Protein AF-A0A9E6BLK5-F1 (afdb_monomer_lite)

Sequence (114 aa):
MVFLPGEVVVDYQVRLAEMFDPYRLWVNAYSNDVPCYIPSRRILREGGYEADSSMIYYDRPTRFAPEVEDLVLGAVRRLMPAAFRAHSPADKARSQKTSARSTVSPPPRPLACR

Secondary structure (DSSP, 8-state):
-EE--SEE-THHHHHHHHHB-GGG--EESS-S----EE--HHHHHH-SIIIIIGGGGGT--SPPPTTHHHHHHHHHHHHS-GGGBPPPHHHHHHHHHHHHT---PPPPPP----

Structure (mmCIF, N/CA/C/O backbone):
data_AF-A0A9E6BLK5-F1
#
_entry.id   AF-A0A9E6BLK5-F1
#
loop_
_atom_site.group_PDB
_atom_site.id
_atom_site.type_symbol
_atom_site.label_atom_id
_atom_site.label_alt_id
_atom_site.label_comp_id
_atom_site.label_asym_id
_atom_site.label_entity_id
_atom_site.label_seq_id
_atom_site.pdbx_PDB_ins_code
_atom_site.Cartn_x
_atom_site.Cartn_y
_atom_site.Cartn_z
_atom_site.occupancy
_atom_site.B_iso_or_equiv
_atom_site.auth_seq_id
_atom_site.auth_comp_id
_atom_site.auth_asym_id
_atom_site.auth_atom_id
_atom_site.pdbx_PDB_model_num
ATOM 1 N N . MET A 1 1 ? -6.654 -5.272 13.717 1.00 92.25 1 MET A N 1
ATOM 2 C CA . MET A 1 1 ? -5.335 -5.089 13.076 1.00 92.25 1 MET A CA 1
ATOM 3 C C . MET A 1 1 ? -5.470 -5.487 11.617 1.00 92.25 1 MET A C 1
ATOM 5 O O . MET A 1 1 ? -6.223 -6.415 11.344 1.00 92.25 1 MET A O 1
ATOM 9 N N . VAL A 1 2 ? -4.798 -4.789 10.709 1.00 96.62 2 VAL A N 1
ATOM 10 C CA . VAL A 1 2 ? -4.752 -5.097 9.274 1.00 96.62 2 VAL A CA 1
ATOM 11 C C . VAL A 1 2 ? -3.307 -5.426 8.922 1.00 96.62 2 VAL A C 1
ATOM 13 O O . VAL A 1 2 ? -2.405 -4.673 9.279 1.00 96.62 2 VAL A O 1
ATOM 16 N N . PHE A 1 3 ? -3.100 -6.557 8.256 1.00 97.31 3 PHE A N 1
ATOM 17 C CA . PHE A 1 3 ? -1.790 -7.040 7.833 1.00 97.31 3 PHE A CA 1
ATOM 18 C C . PHE A 1 3 ? -1.721 -6.963 6.311 1.00 97.31 3 PHE A C 1
ATOM 20 O O . PHE A 1 3 ? -2.531 -7.596 5.632 1.00 97.31 3 PHE A O 1
ATOM 27 N N . LEU A 1 4 ? -0.793 -6.169 5.788 1.00 97.75 4 LEU A N 1
ATOM 28 C CA . LEU A 1 4 ? -0.573 -5.994 4.358 1.00 97.75 4 LEU A CA 1
ATOM 29 C C . LEU A 1 4 ? 0.759 -6.651 3.962 1.00 97.75 4 LEU A C 1
ATOM 31 O O . LEU A 1 4 ? 1.758 -6.456 4.664 1.00 97.75 4 LEU A O 1
ATOM 35 N N . PRO A 1 5 ? 0.789 -7.433 2.870 1.00 96.50 5 PRO A N 1
ATOM 36 C CA . PRO A 1 5 ? 2.036 -7.961 2.337 1.00 96.50 5 PRO A CA 1
ATOM 37 C C . PRO A 1 5 ? 2.832 -6.857 1.630 1.00 96.50 5 PRO A C 1
ATOM 39 O O . PRO A 1 5 ? 2.250 -5.909 1.102 1.00 96.50 5 PRO A O 1
ATOM 42 N N . GLY A 1 6 ? 4.153 -7.014 1.573 1.00 94.75 6 GLY A N 1
ATOM 43 C CA . GLY A 1 6 ? 5.036 -6.143 0.791 1.00 94.75 6 GLY A CA 1
ATOM 44 C C . GLY A 1 6 ? 5.299 -4.761 1.384 1.00 94.75 6 GLY A C 1
ATOM 45 O O . GLY A 1 6 ? 4.985 -4.475 2.545 1.00 94.75 6 GLY A O 1
ATOM 46 N N . GLU A 1 7 ? 5.907 -3.913 0.553 1.00 96.56 7 GLU A N 1
ATOM 47 C CA . GLU A 1 7 ? 6.314 -2.550 0.905 1.00 96.56 7 GLU A CA 1
ATOM 48 C C . GLU A 1 7 ? 5.203 -1.569 0.505 1.00 96.56 7 GLU A C 1
ATOM 50 O O . GLU A 1 7 ? 5.154 -1.059 -0.615 1.00 96.56 7 GLU A O 1
ATOM 55 N N . VAL A 1 8 ? 4.239 -1.347 1.397 1.00 96.88 8 VAL A N 1
ATOM 56 C CA . VAL A 1 8 ? 3.108 -0.444 1.126 1.00 96.88 8 VAL A CA 1
ATOM 57 C C . VAL A 1 8 ? 3.465 1.011 1.427 1.00 96.88 8 VAL A C 1
ATOM 59 O O . VAL A 1 8 ? 4.124 1.313 2.422 1.00 96.88 8 VAL A O 1
ATOM 62 N N . VAL A 1 9 ? 2.971 1.932 0.599 1.00 97.19 9 VAL A N 1
ATOM 63 C CA . VAL A 1 9 ? 3.140 3.376 0.826 1.00 97.19 9 VAL A CA 1
ATOM 64 C C . VAL A 1 9 ? 2.220 3.906 1.938 1.00 97.19 9 VAL A C 1
ATOM 66 O O . VAL A 1 9 ? 1.175 3.325 2.243 1.00 97.19 9 VAL A O 1
ATOM 69 N N . VAL A 1 10 ? 2.575 5.058 2.520 1.00 96.69 10 VAL A N 1
ATOM 70 C CA . VAL A 1 10 ? 1.834 5.688 3.635 1.00 96.69 10 VAL A CA 1
ATOM 71 C C . VAL A 1 10 ? 0.367 5.991 3.310 1.00 96.69 10 VAL A C 1
ATOM 73 O O . VAL A 1 10 ? -0.479 5.982 4.206 1.00 96.69 10 VAL A O 1
ATOM 76 N N . ASP A 1 11 ? 0.038 6.199 2.035 1.00 97.06 11 ASP A N 1
ATOM 77 C CA . ASP A 1 11 ? -1.323 6.488 1.582 1.00 97.06 11 ASP A CA 1
ATOM 78 C C . ASP A 1 11 ? -2.315 5.391 2.029 1.00 97.06 11 ASP A C 1
ATOM 80 O O . ASP A 1 11 ? -3.443 5.707 2.406 1.00 97.06 11 ASP A O 1
ATOM 84 N N . TYR A 1 12 ? -1.891 4.122 2.129 1.00 97.4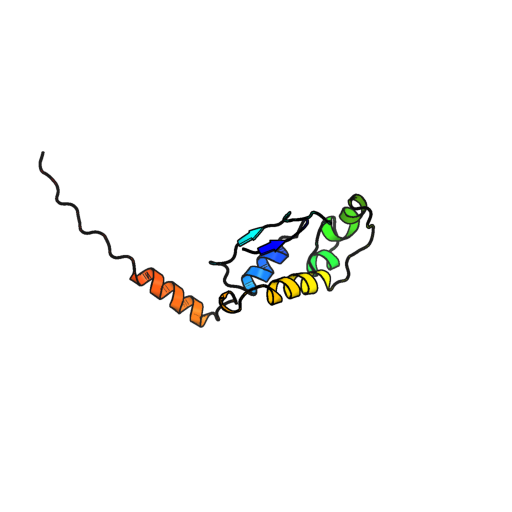4 12 TYR A N 1
ATOM 85 C CA . TYR A 1 12 ? -2.744 3.046 2.652 1.00 97.44 12 TYR A CA 1
ATOM 86 C C . TYR A 1 12 ? -3.169 3.284 4.104 1.00 97.44 12 TYR A C 1
ATOM 88 O O . TYR A 1 12 ? -4.335 3.077 4.441 1.00 97.44 12 TYR A O 1
ATOM 96 N N . GLN A 1 13 ? -2.263 3.756 4.966 1.00 96.44 13 GLN A N 1
ATOM 97 C CA . GLN A 1 13 ? -2.593 4.083 6.356 1.00 96.44 13 GLN A CA 1
ATOM 98 C C . GLN A 1 13 ? -3.629 5.211 6.419 1.00 96.44 13 GLN A C 1
ATOM 100 O O . GLN A 1 13 ? -4.600 5.112 7.171 1.00 96.44 13 GLN A O 1
ATOM 105 N N . VAL A 1 14 ? -3.446 6.262 5.614 1.00 96.38 14 VAL A N 1
ATOM 106 C CA . VAL A 1 14 ? -4.364 7.411 5.573 1.00 96.38 14 VAL A CA 1
ATOM 107 C C . VAL A 1 14 ? -5.752 6.968 5.108 1.00 96.38 14 VAL A C 1
ATOM 109 O O . VAL A 1 14 ? -6.743 7.208 5.795 1.00 96.38 14 VAL A O 1
ATOM 112 N N . ARG A 1 15 ? -5.829 6.233 3.996 1.00 96.38 15 ARG A N 1
ATOM 113 C CA . ARG A 1 15 ? -7.097 5.759 3.422 1.00 96.38 15 ARG A CA 1
ATOM 114 C C . ARG A 1 15 ? -7.827 4.789 4.347 1.00 96.38 15 ARG A C 1
ATOM 116 O O . ARG A 1 15 ? -9.045 4.874 4.495 1.00 96.38 15 ARG A O 1
ATOM 123 N N . LEU A 1 16 ? -7.107 3.892 5.019 1.00 96.62 16 LEU A N 1
ATOM 124 C CA . LEU A 1 16 ? -7.714 2.985 5.993 1.00 96.62 16 LEU A CA 1
ATOM 125 C C . LEU A 1 16 ? -8.227 3.730 7.236 1.00 96.62 16 LEU A C 1
ATOM 127 O O . LEU A 1 16 ? -9.301 3.391 7.730 1.00 96.62 16 LEU A O 1
ATOM 131 N N . ALA A 1 17 ? -7.526 4.766 7.704 1.00 94.69 17 ALA A N 1
ATOM 132 C CA . ALA A 1 17 ? -7.982 5.615 8.808 1.00 94.69 17 ALA A CA 1
ATOM 133 C C . ALA A 1 17 ? -9.219 6.467 8.453 1.00 94.69 17 ALA A C 1
ATOM 135 O O . ALA A 1 17 ? -9.976 6.855 9.342 1.00 94.69 17 ALA A O 1
ATOM 136 N N . GLU A 1 18 ? -9.448 6.748 7.168 1.00 94.50 18 GLU A N 1
ATOM 137 C CA . GLU A 1 18 ? -10.681 7.380 6.675 1.00 94.50 18 GLU A CA 1
ATOM 138 C C . GLU A 1 18 ? -11.843 6.381 6.560 1.00 94.50 18 GLU A C 1
ATOM 140 O O . GLU A 1 18 ? -12.998 6.733 6.805 1.00 94.50 18 GLU A O 1
ATOM 145 N N . MET A 1 19 ? -11.554 5.132 6.181 1.00 93.81 19 MET A N 1
ATOM 146 C CA . MET A 1 19 ? -12.557 4.076 5.997 1.00 93.81 19 MET A CA 1
ATOM 147 C C . MET A 1 19 ? -13.024 3.440 7.315 1.00 93.81 19 MET A C 1
ATOM 149 O O . MET A 1 19 ? -14.165 2.970 7.409 1.00 93.81 19 MET A O 1
ATOM 153 N N . PHE A 1 20 ? -12.157 3.404 8.326 1.00 95.50 20 PHE A N 1
ATOM 154 C CA . PHE A 1 20 ? -12.371 2.710 9.597 1.00 95.50 20 PHE A CA 1
ATOM 155 C C . PHE A 1 20 ? -12.158 3.632 10.803 1.00 95.50 20 PHE A C 1
ATOM 157 O O . PHE A 1 20 ? -11.719 4.765 10.665 1.00 95.50 20 PHE A O 1
ATOM 164 N N . ASP A 1 21 ? -12.499 3.159 12.002 1.00 94.12 21 ASP A N 1
ATOM 165 C CA . ASP A 1 21 ? -12.213 3.865 13.251 1.00 94.12 21 ASP A CA 1
ATOM 166 C C . ASP A 1 21 ? -10.695 3.870 13.534 1.00 94.12 21 ASP A C 1
ATOM 168 O O . ASP A 1 21 ? -10.138 2.816 13.866 1.00 94.12 21 ASP A O 1
ATOM 172 N N . PRO A 1 22 ? -10.015 5.032 13.449 1.00 92.94 22 PRO A N 1
ATOM 173 C CA . PRO A 1 22 ? -8.566 5.111 13.603 1.00 92.94 22 PRO A CA 1
ATOM 174 C C . PRO A 1 22 ? -8.093 4.769 15.021 1.00 92.94 22 PRO A C 1
ATOM 176 O O . PRO A 1 22 ? -6.961 4.330 15.184 1.00 92.94 22 PRO A O 1
ATOM 179 N N . TYR A 1 23 ? -8.942 4.905 16.048 1.00 93.25 23 TYR A N 1
ATOM 180 C CA . TYR A 1 23 ? -8.570 4.565 17.429 1.00 93.25 23 TYR A CA 1
ATOM 181 C C . TYR A 1 23 ? -8.560 3.057 17.690 1.00 93.25 23 TYR A C 1
ATOM 183 O O . TYR A 1 23 ? -8.025 2.597 18.697 1.00 93.25 23 TYR A O 1
ATOM 191 N N . ARG A 1 24 ? -9.172 2.279 16.793 1.00 93.81 24 ARG A N 1
ATOM 192 C CA . ARG A 1 24 ? -9.282 0.817 16.883 1.00 93.81 24 ARG A CA 1
ATOM 193 C C . ARG A 1 24 ? -8.581 0.116 15.720 1.00 93.81 24 ARG A C 1
ATOM 195 O O . ARG A 1 24 ? -8.716 -1.101 15.559 1.00 93.81 24 ARG A O 1
ATOM 202 N N . LEU A 1 25 ? -7.844 0.871 14.909 1.00 94.75 25 LEU A N 1
ATOM 203 C CA . LEU A 1 25 ? -7.132 0.387 13.742 1.00 94.75 25 LEU A CA 1
ATOM 204 C C . LEU A 1 25 ? -5.625 0.417 13.996 1.00 94.75 25 LEU 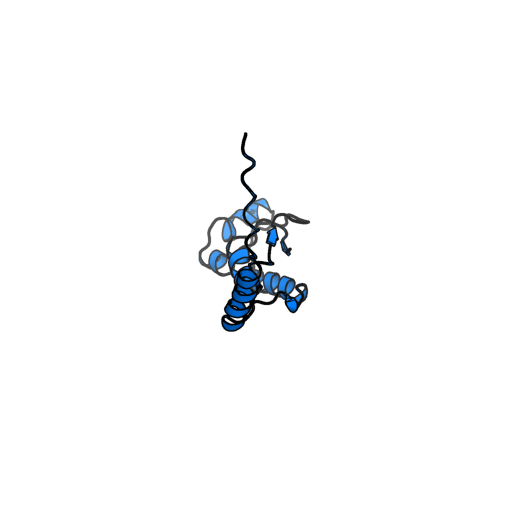A C 1
ATOM 206 O O . LEU A 1 25 ? -5.060 1.418 14.413 1.00 94.75 25 LEU A O 1
ATOM 210 N N . TRP A 1 26 ? -4.977 -0.695 13.674 1.00 95.88 26 TRP A N 1
ATOM 211 C CA . TRP A 1 26 ? -3.526 -0.807 13.623 1.00 95.88 26 TRP A CA 1
ATOM 212 C C . TRP A 1 26 ? -3.165 -1.511 12.320 1.00 95.88 26 TRP A C 1
ATOM 214 O O . TRP A 1 26 ? -3.700 -2.597 12.064 1.00 95.88 26 TRP A O 1
ATOM 224 N N . VAL A 1 27 ? -2.304 -0.900 11.510 1.00 96.69 27 VAL A N 1
ATOM 225 C CA . VAL A 1 27 ? -1.889 -1.405 10.194 1.00 96.69 27 VAL A CA 1
ATOM 226 C C . VAL A 1 27 ? -0.421 -1.812 10.262 1.00 96.69 27 VAL A C 1
ATOM 228 O O . VAL A 1 27 ? 0.408 -1.047 10.742 1.00 96.69 27 VAL A O 1
ATOM 231 N N . ASN A 1 28 ? -0.109 -3.015 9.784 1.00 96.94 28 ASN A N 1
ATOM 232 C CA . ASN A 1 28 ? 1.254 -3.522 9.645 1.00 96.94 28 ASN A CA 1
ATOM 233 C C . ASN A 1 28 ? 1.524 -3.881 8.182 1.00 96.94 28 ASN A C 1
ATOM 235 O O . ASN A 1 28 ? 0.693 -4.536 7.551 1.00 96.94 28 ASN A O 1
ATOM 239 N N . ALA A 1 29 ? 2.686 -3.477 7.676 1.00 96.69 29 ALA A N 1
ATOM 240 C CA . ALA A 1 29 ? 3.226 -3.892 6.381 1.00 96.69 29 ALA A CA 1
ATOM 241 C C . ALA A 1 29 ? 4.119 -5.142 6.531 1.00 96.69 29 ALA A C 1
ATOM 243 O O . ALA A 1 29 ? 4.232 -5.677 7.638 1.00 96.69 29 ALA A O 1
ATOM 244 N N . TYR A 1 30 ? 4.744 -5.607 5.440 1.00 96.62 30 TYR A N 1
ATOM 245 C CA . TYR A 1 30 ? 5.676 -6.752 5.427 1.00 96.62 30 TYR A CA 1
ATOM 246 C C . TYR A 1 30 ? 5.145 -8.002 6.141 1.00 96.62 30 TYR A C 1
ATOM 248 O O . TYR A 1 30 ? 5.882 -8.737 6.798 1.00 96.62 30 TYR A O 1
ATOM 256 N N . SER A 1 31 ? 3.836 -8.224 6.068 1.00 97.12 31 SER A N 1
ATOM 257 C CA . SER A 1 31 ? 3.185 -9.314 6.783 1.00 97.12 31 SER A CA 1
ATOM 258 C C . SER A 1 31 ? 2.813 -10.435 5.822 1.00 97.12 31 SER A C 1
ATOM 260 O O . SER A 1 31 ? 2.210 -10.189 4.780 1.00 97.12 31 SER A O 1
ATOM 262 N N . ASN A 1 32 ? 3.107 -11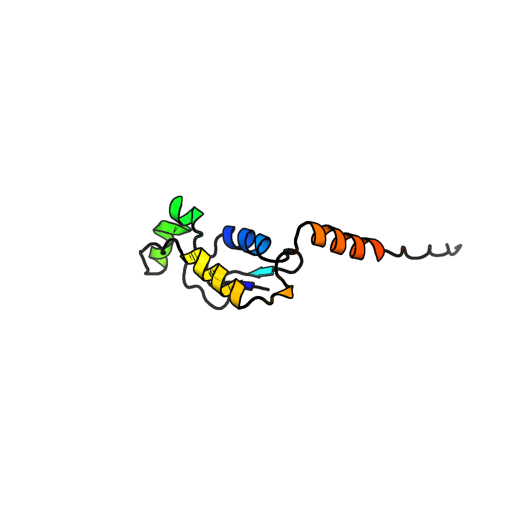.675 6.217 1.00 95.62 32 ASN A N 1
ATOM 263 C CA . ASN A 1 32 ? 2.861 -12.924 5.480 1.00 95.62 32 ASN A CA 1
ATOM 264 C C . ASN A 1 32 ? 3.690 -13.120 4.200 1.00 95.62 32 ASN A C 1
ATOM 266 O O . ASN A 1 32 ? 4.084 -14.249 3.934 1.00 95.62 32 ASN A O 1
ATOM 270 N N . ASP A 1 33 ? 3.945 -12.067 3.422 1.00 95.62 33 ASP A N 1
ATOM 271 C CA . ASP A 1 33 ? 4.703 -12.133 2.168 1.00 95.62 33 ASP A CA 1
ATOM 272 C C . ASP A 1 33 ? 5.309 -10.763 1.800 1.00 95.62 33 ASP A C 1
ATOM 274 O O . ASP A 1 33 ? 4.884 -9.722 2.317 1.00 95.62 33 ASP A O 1
ATOM 278 N N . VAL A 1 34 ? 6.284 -10.754 0.887 1.00 93.88 34 VAL A N 1
ATOM 279 C CA . VAL A 1 34 ? 6.944 -9.547 0.362 1.00 93.88 34 VAL A CA 1
ATOM 280 C C . VAL A 1 34 ? 6.976 -9.596 -1.172 1.00 93.88 34 VAL A C 1
ATOM 282 O O . VAL A 1 34 ? 8.027 -9.824 -1.767 1.00 93.88 34 VAL A O 1
ATOM 285 N N . PRO A 1 35 ? 5.822 -9.405 -1.843 1.00 92.38 35 PRO A N 1
ATOM 286 C CA . PRO A 1 35 ? 5.746 -9.552 -3.291 1.00 92.38 35 PRO A CA 1
ATOM 287 C C . PRO A 1 35 ? 6.489 -8.448 -4.045 1.00 92.38 35 PRO A C 1
ATOM 289 O O . PRO A 1 35 ? 7.059 -8.744 -5.092 1.00 92.38 35 PRO A O 1
ATOM 292 N N . CYS A 1 36 ? 6.408 -7.201 -3.559 1.00 95.25 36 CYS A N 1
ATOM 293 C CA . CYS A 1 36 ? 7.048 -6.000 -4.103 1.00 95.25 36 CYS A CA 1
ATOM 294 C C . CYS A 1 36 ? 6.631 -4.733 -3.316 1.00 95.25 36 CYS A C 1
ATOM 296 O O . CYS A 1 36 ? 5.887 -4.821 -2.331 1.00 95.25 36 CYS A O 1
ATOM 298 N N . TYR A 1 37 ? 7.053 -3.551 -3.785 1.00 96.25 37 TYR A N 1
ATOM 299 C CA . TYR A 1 37 ? 6.401 -2.276 -3.452 1.00 96.25 37 TYR A CA 1
ATOM 300 C C . TYR A 1 37 ? 4.955 -2.232 -3.953 1.00 96.25 37 TYR A C 1
ATOM 302 O O . TYR A 1 37 ? 4.642 -2.708 -5.043 1.00 96.25 37 TYR A O 1
ATOM 310 N N . ILE A 1 38 ? 4.064 -1.631 -3.172 1.00 96.94 38 ILE A N 1
ATOM 311 C CA . ILE A 1 38 ? 2.660 -1.460 -3.537 1.00 96.94 38 ILE A CA 1
ATOM 312 C C . ILE A 1 38 ? 2.338 0.040 -3.498 1.00 96.94 38 ILE A C 1
ATOM 314 O O . ILE A 1 38 ? 2.130 0.598 -2.414 1.00 96.94 38 ILE A O 1
ATOM 318 N N . PRO A 1 39 ? 2.297 0.714 -4.661 1.00 97.38 39 PRO A N 1
ATOM 319 C CA . PRO A 1 39 ? 2.021 2.141 -4.731 1.00 97.38 39 PRO A CA 1
ATOM 320 C C . PRO A 1 39 ? 0.524 2.442 -4.573 1.00 97.38 39 PRO A C 1
ATOM 322 O O . PRO A 1 39 ? -0.343 1.583 -4.764 1.00 97.38 39 PRO A O 1
ATOM 325 N N . SER A 1 40 ? 0.215 3.693 -4.233 1.00 97.06 40 SER A N 1
ATOM 326 C CA . SER A 1 40 ? -1.133 4.255 -4.338 1.00 97.06 40 SER A CA 1
ATOM 327 C C . SER A 1 40 ? -1.381 4.788 -5.748 1.00 97.06 40 SER A C 1
ATOM 329 O O . SER A 1 40 ? -0.451 4.985 -6.536 1.00 97.06 40 SER A O 1
ATOM 331 N N . ARG A 1 41 ? -2.636 5.108 -6.072 1.00 96.62 41 ARG A N 1
ATOM 332 C CA . ARG A 1 41 ? -2.989 5.761 -7.339 1.00 96.62 41 ARG A CA 1
ATOM 333 C C . ARG A 1 41 ? -2.280 7.101 -7.521 1.00 96.62 41 ARG A C 1
ATOM 335 O O . ARG A 1 41 ? -1.975 7.476 -8.652 1.00 96.62 41 ARG A O 1
ATOM 342 N N . ARG A 1 42 ? -2.040 7.831 -6.430 1.00 96.62 42 ARG A N 1
ATOM 343 C CA . ARG A 1 42 ? -1.303 9.098 -6.450 1.00 96.62 42 ARG A CA 1
ATOM 344 C C . ARG A 1 42 ? 0.156 8.860 -6.839 1.00 96.62 42 ARG A C 1
ATOM 346 O O . ARG A 1 42 ? 0.609 9.442 -7.819 1.00 96.62 42 ARG A O 1
ATOM 353 N N . ILE A 1 43 ? 0.836 7.944 -6.149 1.00 96.88 43 ILE A N 1
ATOM 354 C CA . ILE A 1 43 ? 2.240 7.600 -6.418 1.00 96.88 43 ILE A CA 1
ATOM 355 C C . ILE A 1 43 ? 2.421 7.024 -7.829 1.00 96.88 43 ILE A C 1
ATOM 357 O O . ILE A 1 43 ? 3.359 7.392 -8.523 1.00 96.88 43 ILE A O 1
ATOM 361 N N . LEU A 1 44 ? 1.479 6.213 -8.326 1.00 96.38 44 LEU A N 1
ATOM 362 C CA . LEU A 1 44 ? 1.511 5.736 -9.716 1.00 96.38 44 LEU A CA 1
ATOM 363 C C . LEU A 1 44 ? 1.472 6.869 -10.756 1.00 96.38 44 LEU A C 1
ATOM 365 O O . LEU A 1 44 ? 2.052 6.720 -11.831 1.00 96.38 44 LEU A O 1
ATOM 369 N N . ARG A 1 45 ? 0.773 7.976 -10.464 1.00 96.44 45 ARG A N 1
ATOM 370 C CA . ARG A 1 45 ? 0.689 9.153 -11.349 1.00 96.44 45 ARG A CA 1
ATOM 371 C C . ARG A 1 45 ? 1.910 10.054 -11.234 1.00 96.44 45 ARG A C 1
ATOM 373 O O . ARG A 1 45 ? 2.349 10.590 -12.243 1.00 96.44 45 ARG A O 1
ATOM 380 N N . GLU A 1 46 ? 2.410 10.241 -10.018 1.00 96.56 46 GLU A N 1
ATOM 381 C CA . GLU A 1 46 ? 3.604 11.047 -9.747 1.00 96.56 46 GLU A CA 1
ATOM 382 C C . GLU A 1 46 ? 4.877 10.363 -10.266 1.00 96.56 46 GLU A C 1
ATOM 384 O O . GLU A 1 46 ? 5.812 11.043 -10.685 1.00 96.56 46 GLU A O 1
ATOM 389 N N . GLY A 1 47 ? 4.885 9.028 -10.308 1.00 94.50 47 GLY A N 1
ATOM 390 C CA . GLY A 1 47 ? 6.073 8.245 -10.617 1.00 94.50 47 GLY A CA 1
ATOM 391 C C . GLY A 1 47 ? 7.058 8.235 -9.450 1.00 94.50 47 GLY A C 1
ATOM 392 O O . GLY A 1 47 ? 6.752 8.676 -8.342 1.00 94.50 47 GLY A O 1
ATOM 393 N N . GLY A 1 48 ? 8.253 7.710 -9.699 1.00 94.94 48 GLY A N 1
ATOM 394 C CA . GLY A 1 48 ? 9.303 7.583 -8.687 1.00 94.94 48 GLY A CA 1
ATOM 395 C C . GLY A 1 48 ? 9.666 6.134 -8.390 1.00 94.94 48 GLY A C 1
ATOM 396 O O . GLY A 1 48 ? 9.308 5.219 -9.132 1.00 94.94 48 GLY A O 1
ATOM 397 N N . TYR A 1 49 ? 10.420 5.917 -7.315 1.00 96.00 49 TYR A N 1
ATOM 398 C CA . TYR A 1 49 ? 11.014 4.612 -7.036 1.00 96.00 49 TYR A CA 1
ATOM 399 C C . TYR A 1 49 ? 9.949 3.528 -6.826 1.00 96.00 49 TYR A C 1
ATOM 401 O O . TYR A 1 49 ? 9.981 2.474 -7.460 1.00 96.00 49 TYR A O 1
ATOM 409 N N . GLU A 1 50 ? 8.946 3.816 -6.007 1.00 94.75 50 GLU A N 1
ATOM 410 C CA . GLU A 1 50 ? 7.889 2.893 -5.598 1.00 94.75 50 GLU A CA 1
ATOM 411 C C . GLU A 1 50 ? 6.940 2.516 -6.748 1.00 94.75 50 GLU A C 1
ATOM 413 O O . GLU A 1 50 ? 6.325 1.452 -6.706 1.00 94.75 50 GLU A O 1
ATOM 418 N N . ALA A 1 51 ? 6.821 3.365 -7.775 1.00 94.50 51 ALA A N 1
ATOM 419 C CA . ALA A 1 51 ? 5.960 3.131 -8.935 1.00 94.50 51 ALA A CA 1
ATOM 420 C C . ALA A 1 51 ? 6.708 2.584 -10.163 1.00 94.50 51 ALA A C 1
ATOM 422 O O . ALA A 1 51 ? 6.131 1.790 -10.909 1.00 94.50 51 ALA A O 1
ATOM 423 N N . ASP A 1 52 ? 7.961 3.002 -10.382 1.00 93.50 52 ASP A N 1
ATOM 424 C CA . ASP A 1 52 ? 8.592 2.899 -11.704 1.00 93.50 52 ASP A CA 1
ATOM 425 C C . ASP A 1 52 ? 9.780 1.940 -11.738 1.00 93.50 52 ASP A C 1
ATOM 427 O O . ASP A 1 52 ? 9.896 1.145 -12.669 1.00 93.50 52 ASP A O 1
ATOM 431 N N . SER A 1 53 ? 10.674 2.012 -10.748 1.00 94.31 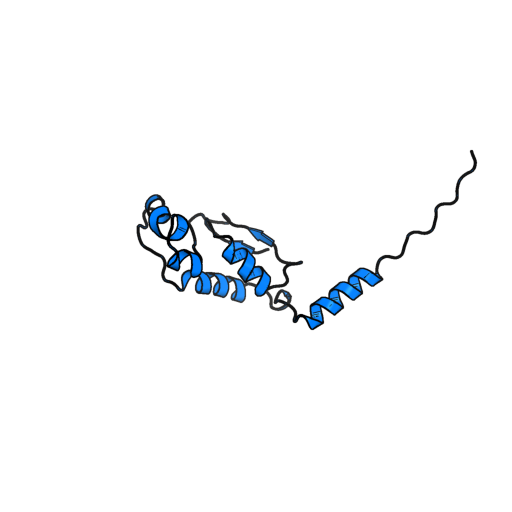53 SER A N 1
ATOM 432 C CA . SER A 1 53 ? 11.957 1.297 -10.786 1.00 94.31 53 SER A CA 1
ATOM 433 C C . SER A 1 53 ? 12.097 0.206 -9.730 1.00 94.31 53 SER A C 1
ATOM 435 O O . SER A 1 53 ? 12.809 -0.768 -9.969 1.00 94.31 53 SER A O 1
ATOM 437 N N . SER A 1 54 ? 11.383 0.295 -8.605 1.00 94.56 54 SER A N 1
ATOM 438 C CA . SER A 1 54 ? 11.434 -0.716 -7.539 1.00 94.56 54 SER A CA 1
ATOM 439 C C . SER A 1 54 ? 11.066 -2.115 -8.037 1.00 94.56 54 SER A C 1
ATOM 441 O O . SER A 1 54 ? 11.665 -3.096 -7.605 1.00 94.56 54 SER A O 1
ATOM 443 N N . MET A 1 55 ? 10.140 -2.223 -8.994 1.00 94.56 55 MET A N 1
ATOM 444 C CA . MET A 1 55 ? 9.687 -3.512 -9.525 1.00 94.56 55 MET A CA 1
ATOM 445 C C . MET A 1 55 ? 10.769 -4.293 -10.286 1.00 94.56 55 MET A C 1
ATOM 447 O O . MET A 1 55 ? 10.644 -5.508 -10.446 1.00 94.56 55 MET A O 1
ATOM 451 N N . ILE A 1 56 ? 11.840 -3.628 -10.734 1.00 95.12 56 ILE A N 1
ATOM 452 C CA . ILE A 1 56 ? 12.980 -4.282 -11.394 1.00 95.12 56 ILE A CA 1
ATOM 453 C C . ILE A 1 56 ? 13.661 -5.255 -10.427 1.00 95.12 56 ILE A C 1
ATOM 455 O O . ILE A 1 56 ? 14.014 -6.359 -10.823 1.00 95.12 56 ILE A O 1
ATOM 459 N N . TYR A 1 57 ? 13.775 -4.888 -9.149 1.00 93.88 57 TYR A N 1
ATOM 460 C CA . TYR A 1 57 ? 14.386 -5.730 -8.113 1.00 93.88 57 TYR A CA 1
ATOM 461 C C . TYR A 1 57 ? 13.500 -6.902 -7.675 1.00 93.88 57 TYR A C 1
ATOM 463 O O . TYR A 1 57 ? 13.952 -7.775 -6.943 1.00 93.88 57 TYR A O 1
ATOM 471 N N . TYR A 1 58 ? 12.248 -6.917 -8.135 1.00 92.81 58 TYR A N 1
ATOM 472 C CA . TYR A 1 58 ? 11.274 -7.977 -7.900 1.00 92.81 58 TYR A CA 1
ATOM 473 C C . TYR A 1 58 ? 11.013 -8.819 -9.162 1.00 92.81 58 TYR A C 1
ATOM 475 O O . TYR A 1 58 ? 10.006 -9.523 -9.220 1.00 92.81 58 TYR A O 1
ATOM 483 N N . ASP A 1 59 ? 11.874 -8.718 -10.186 1.00 94.75 59 ASP A N 1
ATOM 484 C CA . ASP A 1 59 ? 11.753 -9.404 -11.484 1.00 94.75 59 ASP A CA 1
ATOM 485 C C . ASP A 1 59 ? 10.397 -9.178 -12.184 1.00 94.75 59 ASP A C 1
ATOM 487 O O . ASP A 1 59 ? 9.891 -10.018 -12.933 1.00 94.75 59 ASP A O 1
ATOM 491 N N . ARG A 1 60 ? 9.779 -8.014 -11.945 1.00 91.81 60 ARG A N 1
ATOM 492 C CA . ARG A 1 60 ? 8.462 -7.637 -12.482 1.00 91.81 60 ARG A CA 1
ATOM 493 C C . ARG A 1 60 ? 8.504 -6.241 -13.109 1.00 91.81 60 ARG A C 1
ATOM 495 O O . ARG A 1 60 ? 7.779 -5.377 -12.640 1.00 91.81 60 ARG A O 1
ATOM 502 N N . PRO A 1 61 ? 9.307 -5.973 -14.156 1.00 92.50 61 PRO A N 1
ATOM 503 C CA . PRO A 1 61 ? 9.579 -4.621 -14.664 1.00 92.50 61 PRO A CA 1
ATOM 504 C C . PRO A 1 61 ? 8.383 -4.006 -15.423 1.00 92.50 61 PRO A C 1
ATOM 506 O O . PRO A 1 61 ? 8.440 -3.731 -16.619 1.00 92.50 61 PRO A O 1
ATOM 509 N N . THR A 1 62 ? 7.265 -3.817 -14.733 1.00 93.25 62 THR A N 1
ATOM 510 C CA . THR A 1 62 ? 6.028 -3.244 -15.243 1.00 93.25 62 THR A CA 1
ATOM 511 C C . THR A 1 62 ? 5.321 -2.472 -14.140 1.00 93.25 62 THR A C 1
ATOM 513 O O . THR A 1 62 ? 5.480 -2.765 -12.955 1.00 93.25 62 THR A O 1
ATOM 516 N N . ARG A 1 63 ? 4.519 -1.481 -14.528 1.00 93.81 63 ARG A N 1
ATOM 517 C CA . ARG A 1 63 ? 3.707 -0.722 -13.578 1.00 93.81 63 ARG A CA 1
ATOM 518 C C . ARG A 1 63 ? 2.475 -1.523 -13.185 1.00 93.81 63 ARG A C 1
ATOM 520 O O . ARG A 1 63 ? 1.886 -2.233 -14.001 1.00 93.81 63 ARG A O 1
ATOM 527 N N . PHE A 1 64 ? 2.028 -1.329 -11.950 1.00 96.31 64 PHE A N 1
ATOM 528 C CA . PHE A 1 64 ? 0.697 -1.769 -11.564 1.00 96.31 64 PHE A CA 1
ATOM 529 C C . PHE A 1 64 ? -0.385 -1.029 -12.349 1.00 96.31 64 PHE A C 1
ATOM 531 O O . PHE A 1 64 ? -0.235 0.136 -12.728 1.00 96.31 64 PHE A O 1
ATOM 538 N N . ALA A 1 65 ? -1.515 -1.709 -12.528 1.00 96.25 65 ALA A N 1
ATOM 539 C CA . ALA A 1 65 ? -2.732 -1.070 -12.993 1.00 96.25 65 ALA A CA 1
ATOM 540 C C . ALA A 1 65 ? -3.173 0.029 -11.993 1.00 96.25 65 ALA A C 1
ATOM 542 O O . ALA A 1 65 ? -3.008 -0.155 -10.779 1.00 96.25 65 ALA A O 1
ATOM 543 N N . PRO A 1 66 ? -3.756 1.155 -12.456 1.00 95.94 66 PRO A N 1
ATOM 544 C CA . PRO A 1 66 ? -4.200 2.259 -11.594 1.00 95.94 66 PRO A CA 1
ATOM 545 C C . PRO A 1 66 ? -5.207 1.877 -10.498 1.00 95.94 66 PRO A C 1
ATOM 547 O O . PRO A 1 66 ? -5.493 2.683 -9.610 1.00 95.94 66 PRO A O 1
ATOM 550 N N . GLU A 1 67 ? -5.799 0.689 -10.579 1.00 97.50 67 GLU A N 1
ATOM 551 C CA . GLU A 1 67 ? -6.783 0.127 -9.658 1.00 97.50 67 GLU A CA 1
ATOM 552 C C . GLU A 1 67 ? -6.160 -0.660 -8.497 1.00 97.50 67 GLU A C 1
ATOM 554 O O . GLU A 1 67 ? -6.899 -1.067 -7.604 1.00 97.50 67 GLU A O 1
ATOM 559 N N . VAL A 1 68 ? -4.835 -0.868 -8.463 1.00 96.94 68 VAL A N 1
ATOM 560 C CA . VAL A 1 68 ? -4.168 -1.689 -7.429 1.00 96.94 68 VAL A CA 1
ATOM 561 C C . VAL A 1 68 ? -4.558 -1.282 -6.004 1.00 96.94 68 VAL A C 1
ATOM 563 O O . VAL A 1 68 ? -4.922 -2.134 -5.193 1.00 96.94 68 VAL A O 1
ATOM 566 N N . GLU A 1 69 ? -4.592 0.022 -5.728 1.00 97.31 69 GLU A N 1
ATOM 567 C CA . GLU A 1 69 ? -4.988 0.564 -4.428 1.00 97.31 69 GLU A CA 1
ATOM 568 C C . GLU A 1 69 ? -6.442 0.227 -4.085 1.00 97.31 69 GLU A C 1
ATOM 570 O O . GLU A 1 69 ? -6.732 -0.255 -2.989 1.00 97.31 69 GLU A O 1
ATOM 575 N N . ASP A 1 70 ? -7.360 0.403 -5.036 1.00 97.75 70 ASP A N 1
ATOM 576 C CA . ASP A 1 70 ? -8.780 0.111 -4.834 1.00 97.75 70 ASP A CA 1
ATOM 577 C C . ASP A 1 70 ? -9.029 -1.388 -4.639 1.00 97.75 70 ASP A C 1
ATOM 579 O O . ASP A 1 70 ? -9.904 -1.776 -3.861 1.00 97.75 70 ASP A O 1
ATOM 583 N N . LEU A 1 71 ? -8.258 -2.243 -5.315 1.00 98.00 71 LEU A N 1
ATOM 584 C CA . LEU A 1 71 ? -8.336 -3.694 -5.155 1.00 98.00 71 LEU A CA 1
ATOM 585 C C . LEU A 1 71 ? -7.918 -4.119 -3.746 1.00 98.00 71 LEU A C 1
ATOM 587 O O . LEU A 1 71 ? -8.640 -4.888 -3.099 1.00 98.00 71 LEU A O 1
ATOM 591 N N . VAL A 1 72 ? -6.800 -3.584 -3.249 1.00 97.19 72 VAL A N 1
ATOM 592 C CA . VAL A 1 72 ? -6.300 -3.857 -1.895 1.00 97.19 72 VAL A CA 1
ATOM 593 C C . VAL A 1 72 ? -7.270 -3.313 -0.845 1.00 97.19 72 VAL A C 1
ATOM 595 O O . VAL A 1 72 ? -7.733 -4.067 0.014 1.00 97.19 72 VAL A O 1
ATOM 598 N N . LEU A 1 73 ? -7.669 -2.040 -0.935 1.00 97.44 73 LEU A N 1
ATOM 599 C CA . LEU A 1 73 ? -8.630 -1.435 -0.003 1.00 97.44 73 LEU A CA 1
ATOM 600 C C . LEU A 1 73 ? -9.996 -2.132 -0.061 1.00 97.44 73 LEU A C 1
ATOM 602 O O . LEU A 1 73 ? -10.657 -2.320 0.964 1.00 97.44 73 LEU A O 1
ATOM 606 N N . GLY A 1 74 ? -10.414 -2.572 -1.247 1.00 97.88 74 GLY A N 1
ATOM 607 C CA . GLY A 1 74 ? -11.616 -3.366 -1.454 1.00 97.88 74 GLY A CA 1
ATOM 608 C C . GLY A 1 74 ? -11.547 -4.722 -0.752 1.00 97.88 74 GLY A C 1
ATOM 609 O O . GLY A 1 74 ? -12.536 -5.135 -0.144 1.00 97.88 74 GLY A O 1
ATOM 610 N N . ALA A 1 75 ? -10.393 -5.394 -0.786 1.00 97.44 75 ALA A N 1
ATOM 611 C CA . ALA A 1 75 ? -10.163 -6.631 -0.045 1.00 97.44 75 ALA A CA 1
ATOM 612 C C . ALA A 1 75 ? -10.212 -6.401 1.469 1.00 97.44 75 ALA A C 1
ATOM 614 O O . ALA A 1 75 ? -10.967 -7.091 2.156 1.00 97.44 75 ALA A O 1
ATOM 615 N N . VAL A 1 76 ? -9.517 -5.377 1.978 1.00 97.12 76 VAL A N 1
ATOM 616 C CA . VAL A 1 76 ? -9.571 -5.019 3.405 1.00 97.12 76 VAL A CA 1
ATOM 617 C C . VAL A 1 76 ? -11.011 -4.731 3.831 1.00 97.12 76 VAL A C 1
ATOM 619 O O . VAL A 1 76 ? -11.480 -5.266 4.831 1.00 97.12 76 VAL A O 1
ATOM 622 N N . ARG A 1 77 ? -11.770 -3.968 3.036 1.00 96.12 77 ARG A N 1
ATOM 623 C CA . ARG A 1 77 ? -13.184 -3.669 3.311 1.00 96.12 77 ARG A CA 1
ATOM 624 C C . ARG A 1 77 ? -14.076 -4.904 3.382 1.00 96.12 77 ARG A C 1
ATOM 626 O O . ARG A 1 77 ? -15.024 -4.892 4.161 1.00 96.12 77 ARG A O 1
ATOM 633 N N . ARG A 1 78 ? -13.811 -5.938 2.579 1.00 96.94 78 ARG A N 1
ATOM 634 C CA . ARG A 1 78 ? -14.569 -7.201 2.632 1.00 96.94 78 ARG A CA 1
ATOM 635 C C . ARG A 1 78 ? -14.262 -8.007 3.892 1.00 96.94 78 ARG A C 1
ATOM 637 O O . ARG A 1 78 ? -15.164 -8.647 4.416 1.00 96.94 78 ARG A O 1
ATOM 644 N N . LEU A 1 79 ? -13.014 -7.976 4.358 1.00 96.06 79 LEU A N 1
ATOM 645 C CA . LEU A 1 79 ? -12.571 -8.733 5.532 1.00 96.06 79 LEU A CA 1
ATOM 646 C C . LEU A 1 79 ? -12.897 -8.022 6.853 1.00 96.06 79 LEU A C 1
ATOM 648 O O . LEU A 1 79 ? -13.096 -8.672 7.877 1.00 96.06 79 LEU A O 1
ATOM 652 N N . MET A 1 80 ? -12.951 -6.690 6.846 1.00 94.81 80 MET A N 1
ATOM 653 C CA . MET A 1 80 ? -13.170 -5.901 8.053 1.00 94.81 80 MET A CA 1
ATOM 654 C C . MET A 1 80 ? -14.635 -5.946 8.518 1.00 94.81 80 MET A C 1
ATOM 656 O O . MET A 1 80 ? -15.541 -5.622 7.741 1.00 94.81 80 MET A O 1
ATOM 660 N N . PRO A 1 81 ? -14.900 -6.253 9.805 1.00 93.69 81 PRO A N 1
ATOM 661 C CA . PRO A 1 81 ? -16.253 -6.217 10.346 1.00 93.69 81 PRO A CA 1
ATOM 662 C C . PRO A 1 81 ? -16.857 -4.811 10.271 1.00 93.69 81 PRO A C 1
ATOM 664 O O . PRO A 1 81 ? -16.180 -3.811 10.520 1.00 93.69 81 PRO A O 1
ATOM 667 N N . ALA A 1 82 ? -18.166 -4.723 10.015 1.00 90.81 82 ALA A N 1
ATOM 668 C CA . ALA A 1 82 ? -18.871 -3.442 9.916 1.00 90.81 82 ALA A CA 1
ATOM 669 C C . ALA A 1 82 ? -18.737 -2.573 11.184 1.00 90.81 82 ALA A C 1
ATOM 671 O O . ALA A 1 82 ? -18.733 -1.350 11.085 1.00 90.81 82 ALA A O 1
ATOM 672 N N . ALA A 1 83 ? -18.546 -3.199 12.351 1.00 92.56 83 ALA A N 1
ATOM 673 C CA . ALA A 1 83 ? -18.334 -2.542 13.642 1.00 92.56 83 ALA A CA 1
ATOM 674 C C . ALA A 1 83 ? -17.031 -1.722 13.753 1.00 92.56 83 ALA A C 1
ATOM 676 O O . ALA A 1 83 ? -16.824 -1.048 14.761 1.00 92.56 83 ALA A O 1
ATOM 677 N N . PHE A 1 84 ? -16.135 -1.817 12.768 1.00 92.25 84 PHE A N 1
ATOM 678 C CA . PHE A 1 84 ? -14.912 -1.016 12.688 1.00 92.25 84 PHE A CA 1
ATOM 679 C C . PHE A 1 84 ? -15.007 0.111 11.661 1.00 92.25 84 PHE A C 1
ATOM 681 O O . PHE A 1 84 ? -14.045 0.856 11.518 1.00 92.25 84 PHE A O 1
ATOM 688 N N . ARG A 1 85 ? -16.112 0.233 10.914 1.00 90.81 85 ARG A N 1
ATOM 689 C CA . ARG A 1 85 ? -16.277 1.311 9.928 1.00 90.81 85 ARG A CA 1
ATOM 690 C C . ARG A 1 85 ? -16.208 2.669 10.612 1.00 90.81 85 ARG A C 1
ATOM 692 O O . ARG A 1 85 ? -16.634 2.809 11.757 1.00 90.81 85 ARG A O 1
ATOM 699 N N . ALA A 1 86 ? -15.685 3.658 9.894 1.00 85.19 86 ALA A N 1
ATOM 700 C CA . ALA A 1 86 ? -15.606 5.013 10.403 1.00 85.19 86 ALA A CA 1
ATOM 701 C C . ALA A 1 86 ? -17.001 5.500 10.815 1.00 85.19 86 ALA A C 1
ATOM 703 O O . ALA A 1 86 ? -17.954 5.501 10.035 1.00 85.19 86 ALA A O 1
ATOM 704 N N . HIS A 1 87 ? -17.099 5.902 12.073 1.00 75.56 87 HIS A N 1
ATOM 705 C CA . HIS A 1 87 ? -18.266 6.555 12.628 1.00 75.56 87 HIS A CA 1
ATOM 706 C C . HIS A 1 87 ? -18.422 7.955 12.021 1.00 75.56 87 HIS A C 1
ATOM 708 O O . HIS A 1 87 ? -17.427 8.665 11.819 1.00 75.56 87 HIS A O 1
ATOM 714 N N . SER A 1 88 ? -19.662 8.378 11.754 1.00 63.41 88 SER A N 1
ATOM 715 C CA . SER A 1 88 ? -19.925 9.749 11.310 1.00 63.41 88 SER A CA 1
ATOM 716 C C . SER A 1 88 ? -19.356 10.753 12.327 1.00 63.41 88 SER A C 1
ATOM 718 O O . SER A 1 88 ? -19.264 10.441 13.516 1.00 63.41 88 SER A O 1
ATOM 720 N N . PRO A 1 89 ? -18.990 11.982 11.921 1.00 59.06 89 PRO A N 1
ATOM 721 C CA . PRO A 1 89 ? -18.452 12.992 12.840 1.00 59.06 89 PRO A CA 1
ATOM 722 C C . PRO A 1 89 ? -19.309 13.213 14.104 1.00 59.06 89 PRO A C 1
ATOM 724 O O . PRO A 1 89 ? -18.771 13.482 15.175 1.00 59.06 89 PRO A O 1
ATOM 727 N N . ALA A 1 90 ? -20.630 13.019 14.003 1.00 54.06 90 ALA A N 1
ATOM 728 C CA . ALA A 1 90 ? -21.573 13.083 15.122 1.00 54.06 90 ALA A CA 1
ATOM 729 C C . ALA A 1 90 ? -21.372 11.972 16.179 1.00 54.06 90 ALA A C 1
ATOM 731 O O . ALA A 1 90 ? -21.502 12.220 17.378 1.00 54.06 90 ALA A O 1
ATOM 732 N N . ASP A 1 91 ? -20.997 10.767 15.757 1.00 55.03 91 ASP A N 1
ATOM 733 C CA . ASP A 1 91 ? -20.746 9.620 16.636 1.00 55.03 91 ASP A CA 1
ATOM 734 C C . ASP A 1 91 ? -19.395 9.747 17.366 1.00 55.03 91 ASP A C 1
ATOM 736 O O . ASP A 1 91 ? -19.265 9.337 18.526 1.00 55.03 91 ASP A O 1
ATOM 740 N N . LYS A 1 92 ? -18.405 10.404 16.736 1.00 54.16 92 LYS A N 1
ATOM 741 C CA . LYS A 1 92 ? -17.093 10.711 17.344 1.00 54.16 92 LYS A CA 1
ATOM 742 C C . LYS A 1 92 ? -17.239 11.560 18.615 1.00 54.16 92 LYS A C 1
ATOM 744 O O . LYS A 1 92 ? -16.586 11.282 19.622 1.00 54.16 92 LYS A O 1
ATOM 749 N N . ALA A 1 93 ? -18.160 12.529 18.607 1.00 52.88 93 ALA A N 1
ATOM 750 C CA . ALA A 1 93 ? -18.458 13.377 19.765 1.00 52.88 93 ALA A CA 1
ATOM 751 C C . ALA A 1 93 ? -19.125 12.611 20.924 1.00 52.88 93 ALA A C 1
ATOM 753 O O . ALA A 1 93 ? -18.976 12.983 22.091 1.00 52.88 93 ALA A O 1
ATOM 754 N N . ARG A 1 94 ? -19.856 11.528 20.626 1.00 49.72 94 ARG A N 1
ATOM 755 C CA . ARG A 1 94 ? -20.528 10.698 21.634 1.00 49.72 94 ARG A CA 1
ATOM 756 C C . ARG A 1 94 ? -19.544 9.761 22.333 1.00 49.72 94 ARG A C 1
ATOM 758 O O . ARG A 1 94 ? -19.565 9.701 23.557 1.00 49.72 94 ARG A O 1
ATOM 765 N N . SER A 1 95 ? -18.638 9.123 21.584 1.00 53.31 95 SER A N 1
ATOM 766 C CA . SER A 1 95 ? -17.610 8.222 22.135 1.00 53.31 95 SER A CA 1
ATOM 767 C C . SER A 1 95 ? -16.641 8.950 23.084 1.00 53.31 95 SER A C 1
ATOM 769 O O . SER A 1 95 ? -16.419 8.496 24.210 1.00 53.31 95 SER A O 1
ATOM 771 N N . GLN A 1 96 ? -16.184 10.153 22.705 1.00 56.75 96 GLN A N 1
ATOM 772 C CA . GLN A 1 96 ? -15.324 11.002 23.546 1.00 56.75 96 GLN A CA 1
ATOM 773 C C . GLN A 1 96 ? -16.012 11.453 24.849 1.00 56.75 96 GLN A C 1
ATOM 775 O O . GLN A 1 96 ? -15.381 11.459 25.908 1.00 56.75 96 GLN A O 1
ATOM 780 N N . LYS A 1 97 ? -17.322 11.753 24.817 1.00 48.81 97 LYS A N 1
ATOM 781 C CA . LYS A 1 97 ? -18.098 12.096 26.026 1.00 48.81 97 LYS A CA 1
ATOM 782 C C . LYS A 1 97 ? -18.246 10.923 27.000 1.00 48.81 97 LYS A C 1
ATOM 784 O O . LYS A 1 97 ? -18.251 11.150 28.206 1.00 48.81 97 LYS A O 1
ATOM 789 N N . THR A 1 98 ? -18.342 9.685 26.513 1.00 48.16 98 THR A N 1
ATOM 790 C CA . THR A 1 98 ? -18.398 8.486 27.375 1.00 48.16 98 THR A CA 1
ATOM 791 C C . THR A 1 98 ? -17.074 8.230 28.092 1.00 48.16 98 THR A C 1
ATOM 793 O O . THR A 1 98 ? -17.083 7.930 29.283 1.00 48.16 98 THR A O 1
ATOM 796 N N . SER A 1 99 ? -15.940 8.419 27.407 1.00 48.66 99 SER A N 1
ATOM 797 C CA . SER A 1 99 ? -14.609 8.284 28.017 1.00 48.66 99 SER A CA 1
ATOM 798 C C . SER A 1 99 ? -14.353 9.360 29.080 1.00 48.66 99 SER A C 1
ATOM 800 O O . SER A 1 99 ? -13.850 9.050 30.159 1.00 48.66 99 SER A O 1
ATOM 802 N N . ALA A 1 100 ? -14.763 10.608 28.815 1.00 52.72 100 ALA A N 1
ATOM 803 C CA . ALA A 1 100 ? -14.592 11.739 29.733 1.00 52.72 100 ALA A CA 1
ATOM 804 C C . ALA A 1 100 ? -15.462 11.658 31.003 1.00 52.72 100 ALA A C 1
ATOM 806 O O . ALA A 1 100 ? -15.182 12.338 31.985 1.00 52.72 100 ALA A O 1
ATOM 807 N N . ARG A 1 101 ? -16.513 10.825 31.018 1.00 49.22 101 ARG A N 1
ATOM 808 C CA . ARG A 1 101 ? -17.386 10.642 32.192 1.00 49.22 101 ARG A CA 1
ATOM 809 C C . ARG A 1 101 ? -16.873 9.592 33.186 1.00 49.22 101 ARG A C 1
ATOM 811 O O . ARG A 1 101 ? -17.446 9.477 34.263 1.00 49.22 101 ARG A O 1
ATOM 818 N N . SER A 1 102 ? -15.829 8.832 32.836 1.00 50.09 102 SER A N 1
ATOM 819 C CA . SER A 1 102 ? -15.314 7.719 33.656 1.00 50.09 102 SER A CA 1
ATOM 820 C C . SER A 1 102 ? -14.145 8.081 34.582 1.00 50.09 102 SER A C 1
ATOM 822 O O . SER A 1 102 ? -13.754 7.262 35.411 1.00 50.09 102 SER A O 1
ATOM 824 N N . THR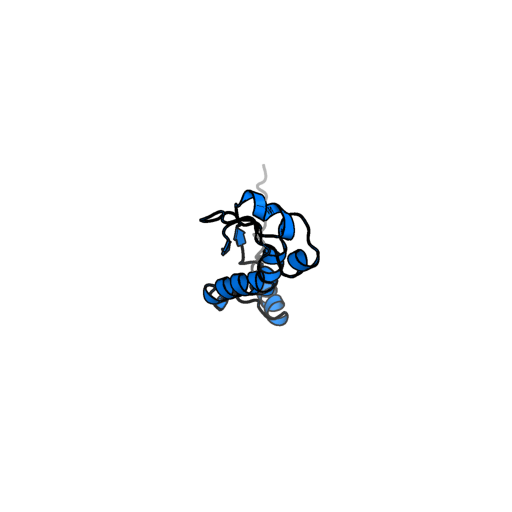 A 1 103 ? -13.605 9.302 34.510 1.00 50.25 103 THR A N 1
ATOM 825 C CA . THR A 1 103 ? -12.555 9.754 35.434 1.00 50.25 103 THR A CA 1
ATOM 826 C C . THR A 1 103 ? -13.168 10.159 36.776 1.00 50.25 103 THR A C 1
ATOM 828 O O . THR A 1 103 ? -13.330 11.342 37.075 1.00 50.25 103 THR A O 1
ATOM 831 N N . VAL A 1 104 ? -13.534 9.172 37.594 1.00 54.47 104 VAL A N 1
ATOM 832 C CA . VAL A 1 104 ? -13.746 9.384 39.030 1.00 54.47 104 VAL A CA 1
ATOM 833 C C . VAL A 1 104 ? -12.367 9.622 39.643 1.00 54.47 104 VAL A C 1
ATOM 835 O O . VAL A 1 104 ? -11.530 8.722 39.671 1.00 54.47 104 VAL A O 1
ATOM 838 N N . SER A 1 105 ? -12.107 10.856 40.075 1.00 49.81 105 SER A N 1
ATOM 839 C CA . SER A 1 105 ? -10.893 11.206 4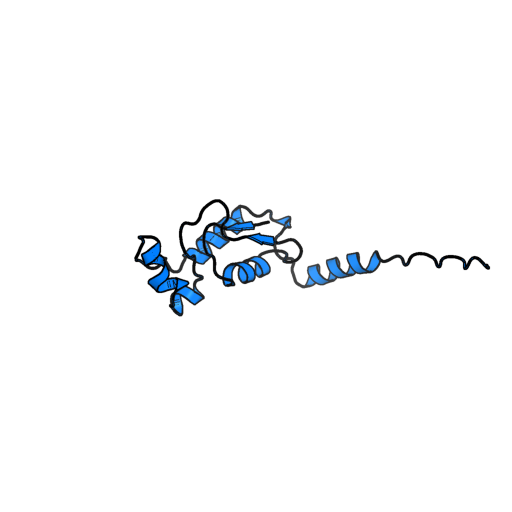0.818 1.00 49.81 105 SER A CA 1
ATOM 840 C C . SER A 1 105 ? -10.794 10.332 42.080 1.00 49.81 105 SER A C 1
ATOM 842 O O . SER A 1 105 ? -11.801 10.203 42.785 1.00 49.81 105 SER A O 1
ATOM 844 N N . PRO A 1 106 ? -9.639 9.714 42.392 1.00 60.84 106 PRO A N 1
ATOM 845 C CA . PRO A 1 106 ? -9.496 8.946 43.623 1.00 60.84 106 PRO A CA 1
ATOM 846 C C . PRO A 1 106 ? -9.614 9.877 44.847 1.00 60.84 106 PRO A C 1
ATOM 848 O O . PRO A 1 106 ? -9.160 11.023 44.786 1.00 60.84 106 PRO A O 1
ATOM 851 N N . PRO A 1 107 ? -10.215 9.422 45.965 1.00 58.34 107 PRO A N 1
ATOM 852 C CA . PRO A 1 107 ? -10.357 10.251 47.158 1.00 58.34 107 PRO A CA 1
ATOM 853 C C . PRO A 1 107 ? -8.980 10.622 47.742 1.00 58.34 107 PRO A C 1
ATOM 855 O O . PRO A 1 107 ? -8.040 9.822 47.656 1.00 58.34 107 PRO A O 1
ATOM 858 N N . PRO A 1 108 ? -8.834 11.821 48.340 1.00 63.38 108 PRO A N 1
ATOM 859 C CA . PRO A 1 108 ? -7.564 12.268 48.900 1.00 63.38 108 PRO A CA 1
ATOM 860 C C . PRO A 1 108 ? -7.125 11.342 50.041 1.00 63.38 108 PRO A C 1
ATOM 862 O O . PRO A 1 108 ? -7.904 11.029 50.943 1.00 63.38 108 PRO A O 1
ATOM 865 N N . ARG A 1 109 ? -5.865 10.888 49.996 1.00 65.06 109 ARG A N 1
ATOM 866 C CA . ARG A 1 109 ? -5.274 10.057 51.056 1.00 65.06 109 ARG A CA 1
ATOM 867 C C . ARG A 1 109 ? -5.158 10.884 52.344 1.00 65.06 109 ARG A C 1
ATOM 869 O O . ARG A 1 109 ? -4.654 12.006 52.268 1.00 65.06 109 ARG A O 1
ATOM 876 N N . PRO A 1 110 ? -5.561 10.361 53.515 1.00 57.16 110 PRO A N 1
ATOM 877 C CA . PRO A 1 110 ? -5.335 11.060 54.771 1.00 57.16 110 PRO A CA 1
ATOM 878 C C . PRO A 1 110 ? -3.827 11.163 55.031 1.00 57.16 110 PRO A C 1
ATOM 880 O O . PRO A 1 110 ? -3.100 10.172 54.943 1.00 57.16 110 PRO A O 1
ATOM 883 N N . LEU A 1 111 ? -3.360 12.380 55.320 1.00 62.44 111 LEU A N 1
ATOM 884 C CA . LEU A 1 111 ? -2.006 12.628 55.802 1.00 62.44 111 LEU A CA 1
ATOM 885 C C . LEU A 1 111 ? -1.835 11.908 57.143 1.00 62.44 111 LEU A C 1
ATOM 887 O O . LEU A 1 111 ? -2.421 12.309 58.146 1.00 62.44 111 LEU A O 1
ATOM 891 N N . ALA A 1 112 ? -1.038 10.844 57.164 1.00 54.47 112 ALA A N 1
ATOM 892 C CA . ALA A 1 112 ? -0.534 10.301 58.413 1.00 54.47 112 ALA A CA 1
ATOM 893 C C . ALA A 1 112 ? 0.492 11.297 58.980 1.00 54.47 112 ALA A C 1
ATOM 895 O O . ALA A 1 112 ? 1.533 11.532 58.360 1.00 54.47 112 ALA A O 1
ATOM 896 N N . CYS A 1 113 ? 0.174 11.902 60.129 1.00 46.97 113 CYS A N 1
ATOM 897 C CA . CYS A 1 113 ? 1.162 12.580 60.966 1.00 46.97 113 CYS A CA 1
ATOM 898 C C . CYS A 1 113 ? 2.296 11.600 61.293 1.00 46.97 113 CYS A C 1
ATOM 900 O O . CYS A 1 113 ? 2.037 10.449 61.648 1.00 46.97 113 CYS A O 1
ATOM 902 N N . ARG A 1 114 ? 3.532 12.074 61.132 1.00 56.12 114 ARG A N 1
ATOM 903 C CA . ARG A 1 114 ? 4.739 11.424 61.650 1.00 56.12 114 ARG A CA 1
ATOM 904 C C . ARG A 1 114 ? 4.886 11.682 63.140 1.00 56.12 114 ARG A C 1
ATOM 906 O O . ARG A 1 114 ? 4.446 12.770 63.573 1.00 56.12 114 ARG A O 1
#

Foldseek 3Di:
DAEEEAAEDCVLVVVVVQFFPNVPDDYYYNPPYHQWQQYALVCCVVDDCSAAPRCVVNVRRDGDDSCSSVVVVVVVVVVDDPVGTDDDPVVVVVVVVVVVVPPPDDDDDDDDDD

Radius of gyration: 21.56 Å; chains: 1; bounding box: 36×26×77 Å

pLDDT: mean 85.55, std 17.59, range [46.97, 98.0]